Protein AF-A0AB37UBF7-F1 (afdb_monomer_lite)

Structure (mmCIF, N/CA/C/O backbone):
data_AF-A0AB37UBF7-F1
#
_entry.id   AF-A0AB37UBF7-F1
#
loop_
_atom_site.group_PDB
_atom_site.id
_atom_site.type_symbol
_atom_site.label_atom_id
_atom_site.label_alt_id
_atom_site.label_comp_id
_atom_site.label_asym_id
_atom_site.label_entity_id
_atom_site.label_seq_id
_atom_site.pdbx_PDB_ins_code
_atom_site.Cartn_x
_atom_site.Cartn_y
_atom_site.Cartn_z
_atom_site.occupancy
_atom_site.B_iso_or_equiv
_atom_site.auth_seq_id
_atom_site.auth_comp_id
_atom_site.auth_asym_id
_atom_site.auth_atom_id
_atom_site.pdbx_PDB_model_num
ATOM 1 N N . MET A 1 1 ? -5.881 13.610 30.657 1.00 44.19 1 MET A N 1
ATOM 2 C CA . MET A 1 1 ? -5.315 12.284 30.327 1.00 44.19 1 MET A CA 1
ATOM 3 C C . MET A 1 1 ? -6.372 11.232 30.604 1.00 44.19 1 MET A C 1
ATOM 5 O O . MET A 1 1 ? -6.636 10.954 31.765 1.00 44.19 1 MET A O 1
ATOM 9 N N . ALA A 1 2 ? -7.032 10.725 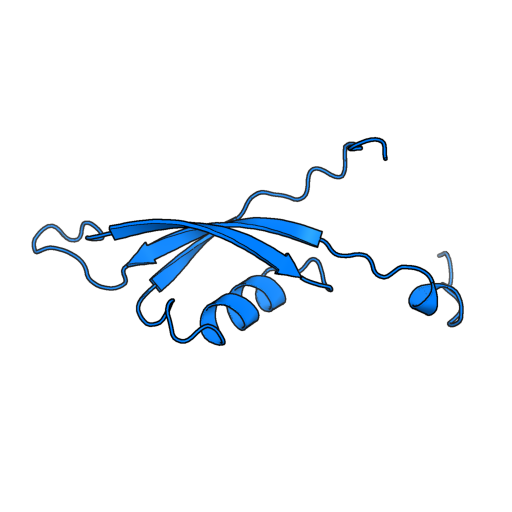29.563 1.00 45.47 2 ALA A N 1
ATOM 10 C CA . ALA A 1 2 ? -7.980 9.625 29.701 1.00 45.47 2 ALA A CA 1
ATOM 11 C C . ALA A 1 2 ? -7.199 8.308 29.610 1.00 45.47 2 ALA A C 1
ATOM 13 O O . ALA A 1 2 ? -6.609 8.002 28.576 1.00 45.47 2 ALA A O 1
ATOM 14 N N . TYR A 1 3 ? -7.136 7.583 30.724 1.00 51.12 3 TYR A N 1
ATOM 15 C CA . TYR A 1 3 ? -6.572 6.242 30.785 1.00 51.12 3 TYR A CA 1
ATOM 16 C C . TYR A 1 3 ? -7.583 5.273 30.165 1.00 51.12 3 TYR A C 1
ATOM 18 O O . TYR A 1 3 ? -8.637 5.026 30.744 1.00 51.12 3 TYR A O 1
ATOM 26 N N . LEU A 1 4 ? -7.270 4.755 28.977 1.00 45.78 4 LEU A N 1
ATOM 27 C CA . LEU A 1 4 ? -8.005 3.657 28.350 1.00 45.78 4 LEU A CA 1
ATOM 28 C C . LEU A 1 4 ? -7.711 2.370 29.130 1.00 45.78 4 LEU A C 1
ATOM 30 O O . LEU A 1 4 ? -6.600 1.841 29.088 1.00 45.78 4 LEU A O 1
ATOM 34 N N . THR A 1 5 ? -8.695 1.890 29.885 1.00 48.91 5 THR A N 1
ATOM 35 C CA . THR A 1 5 ? -8.650 0.592 30.559 1.00 48.91 5 THR A CA 1
ATOM 36 C C . THR A 1 5 ? -8.867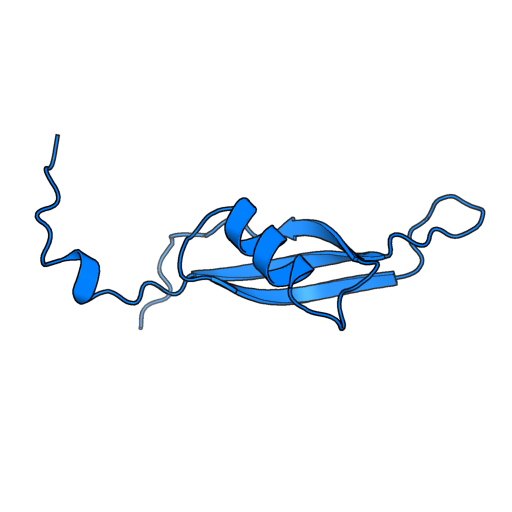 -0.540 29.554 1.00 48.91 5 THR A C 1
ATOM 38 O O . THR A 1 5 ? -9.654 -0.447 28.615 1.00 48.91 5 THR A O 1
ATOM 41 N N . ALA A 1 6 ? -8.137 -1.631 29.775 1.00 48.81 6 ALA A N 1
ATOM 42 C CA . ALA A 1 6 ? -7.909 -2.737 28.851 1.00 48.81 6 ALA A CA 1
ATOM 43 C C 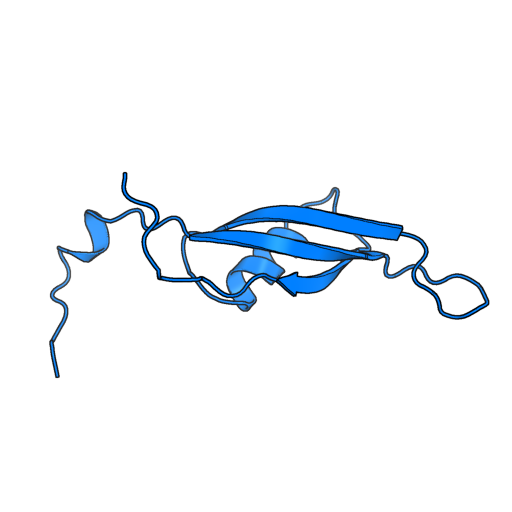. ALA A 1 6 ? -9.116 -3.556 28.305 1.00 48.81 6 ALA A C 1
ATOM 45 O O . ALA A 1 6 ? -8.862 -4.309 27.366 1.00 48.81 6 ALA A O 1
ATOM 46 N N . PRO A 1 7 ? -10.390 -3.480 28.765 1.00 46.50 7 PRO A N 1
ATOM 47 C CA . PRO A 1 7 ? -11.456 -4.262 28.124 1.00 46.50 7 PRO A CA 1
ATOM 48 C C . PRO A 1 7 ? -12.043 -3.605 26.864 1.00 46.50 7 PRO A C 1
ATOM 50 O O . PRO A 1 7 ? -12.602 -4.309 26.026 1.00 46.50 7 PRO A O 1
ATOM 53 N N . ASP A 1 8 ? -11.912 -2.285 26.695 1.00 43.78 8 ASP A N 1
ATOM 54 C CA . ASP A 1 8 ? -12.579 -1.554 25.601 1.00 43.78 8 ASP A CA 1
ATOM 55 C C . ASP A 1 8 ? -11.891 -1.761 24.237 1.00 43.78 8 ASP A C 1
ATOM 57 O O . ASP A 1 8 ? -12.511 -1.701 23.178 1.00 43.78 8 ASP A O 1
ATOM 61 N N . ALA A 1 9 ? -10.608 -2.133 24.258 1.00 46.41 9 ALA A N 1
ATOM 62 C CA . ALA A 1 9 ? -9.837 -2.454 23.059 1.00 46.41 9 ALA A CA 1
ATOM 63 C C . ALA A 1 9 ? -10.275 -3.768 22.377 1.00 46.41 9 ALA A C 1
ATOM 65 O O . ALA A 1 9 ? -9.873 -4.030 21.245 1.00 46.41 9 ALA A O 1
ATOM 66 N N . ILE A 1 10 ? -11.086 -4.603 23.044 1.00 47.72 10 ILE A N 1
ATOM 67 C CA . ILE A 1 10 ? -11.491 -5.928 22.538 1.00 47.72 10 ILE A CA 1
ATOM 68 C C . ILE A 1 10 ? -12.840 -5.869 21.79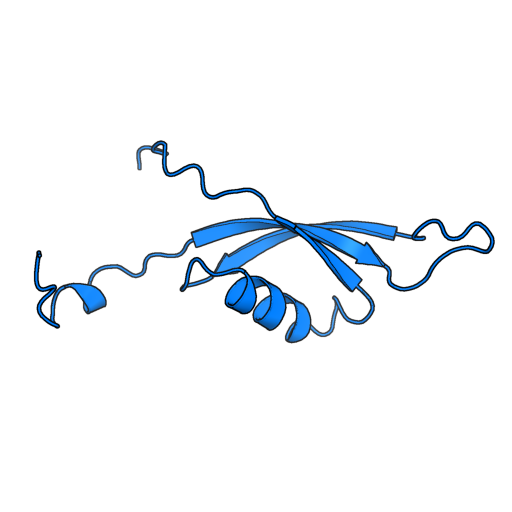5 1.00 47.72 10 ILE A C 1
ATOM 70 O O . ILE A 1 10 ? -13.114 -6.727 20.955 1.00 47.72 10 ILE A O 1
ATOM 74 N N . SER A 1 11 ? -13.669 -4.841 22.025 1.00 42.69 11 SER A N 1
ATOM 75 C CA . SER A 1 11 ? -14.991 -4.730 21.383 1.00 42.69 11 SER A CA 1
ATOM 76 C C . SER A 1 11 ? -14.978 -3.992 20.041 1.00 42.69 11 SER A C 1
ATOM 78 O O . SER A 1 11 ? -15.941 -4.088 19.281 1.00 42.69 11 SER A O 1
ATOM 80 N N . ALA A 1 12 ? -13.901 -3.282 19.711 1.00 49.19 12 ALA A N 1
ATOM 81 C CA . ALA A 1 12 ? -13.805 -2.527 18.474 1.00 49.19 12 ALA A CA 1
ATOM 82 C C . ALA A 1 12 ? -12.765 -3.177 17.554 1.00 49.19 12 ALA A C 1
ATOM 84 O O . ALA A 1 12 ? -11.588 -2.824 17.570 1.00 49.19 12 ALA A O 1
ATOM 85 N N . LYS A 1 13 ? -13.197 -4.118 16.703 1.00 55.81 13 LYS A N 1
ATOM 86 C CA . LYS A 1 13 ? -12.473 -4.419 15.457 1.00 55.81 13 LYS A CA 1
ATOM 87 C C . LYS A 1 13 ? -12.536 -3.166 14.575 1.00 55.81 13 LYS A C 1
ATOM 89 O O . LYS A 1 13 ? -13.327 -3.108 13.639 1.00 55.81 13 LYS A O 1
ATOM 94 N N . GLN A 1 14 ? -11.774 -2.129 14.920 1.00 66.75 14 GLN A N 1
ATOM 95 C CA . GLN A 1 14 ? -11.656 -0.933 14.097 1.00 66.75 14 GLN A CA 1
ATOM 96 C C . GLN A 1 14 ? -10.811 -1.324 12.889 1.00 66.75 14 GLN A C 1
ATOM 98 O O . GLN A 1 14 ? -9.587 -1.405 12.943 1.00 66.75 14 GLN A O 1
ATOM 103 N N . SER A 1 15 ? -11.499 -1.708 11.821 1.00 70.69 15 SER A N 1
ATOM 104 C CA . SER A 1 15 ? -10.902 -1.919 10.515 1.00 70.69 15 SER A CA 1
ATOM 105 C C . SER A 1 15 ? -10.896 -0.583 9.790 1.00 70.69 15 SER A C 1
ATOM 107 O O . SER A 1 15 ? -11.945 0.009 9.554 1.00 70.69 15 SER A O 1
ATOM 109 N N . TYR A 1 16 ? -9.707 -0.112 9.448 1.00 79.00 16 TYR A N 1
ATOM 110 C CA . TYR A 1 16 ? -9.498 1.131 8.727 1.00 79.00 16 TYR A CA 1
ATOM 111 C C . TYR A 1 16 ? -9.277 0.808 7.262 1.00 79.00 16 TYR A C 1
ATOM 113 O O . TYR A 1 16 ? -8.400 0.013 6.918 1.00 79.00 16 TYR A O 1
ATOM 121 N N . ARG A 1 17 ? -10.102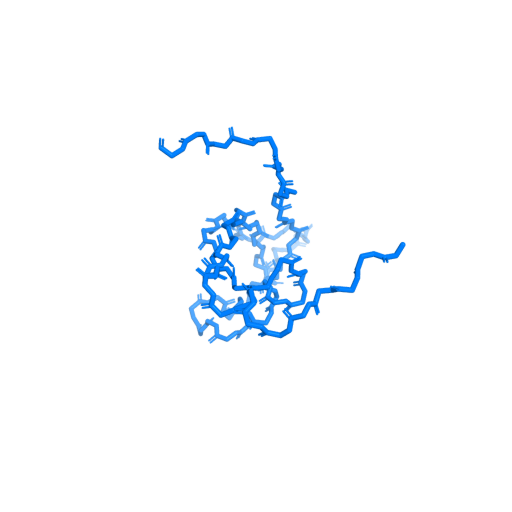 1.406 6.409 1.00 82.62 17 ARG A N 1
ATOM 122 C CA . ARG A 1 17 ? -10.068 1.207 4.967 1.00 82.62 17 ARG A CA 1
ATOM 123 C C . ARG A 1 17 ? -9.345 2.374 4.309 1.00 82.62 17 ARG A C 1
ATOM 125 O O . ARG A 1 17 ? -9.695 3.526 4.545 1.00 82.62 17 ARG A O 1
ATOM 132 N N . TYR A 1 18 ? -8.365 2.046 3.483 1.00 84.25 18 TYR A N 1
ATOM 133 C CA . TYR A 1 18 ? -7.510 2.976 2.770 1.00 84.25 18 TYR A CA 1
ATOM 134 C C . TYR A 1 18 ? -7.526 2.670 1.282 1.00 84.25 18 TYR A C 1
ATOM 136 O O . TYR A 1 18 ? -7.441 1.510 0.878 1.00 84.25 18 TYR A O 1
ATOM 144 N N . TYR A 1 19 ? -7.550 3.723 0.476 1.00 86.12 19 TYR A N 1
ATOM 145 C CA . TYR A 1 19 ? -7.216 3.618 -0.940 1.00 86.12 19 TYR A CA 1
ATOM 146 C C . TYR A 1 19 ? -5.740 3.944 -1.096 1.00 86.12 19 TYR A C 1
ATOM 148 O O . TYR A 1 19 ? -5.301 5.014 -0.678 1.00 86.12 19 TYR A O 1
ATOM 156 N N . VAL A 1 20 ? -4.978 2.998 -1.634 1.00 87.69 20 VAL A N 1
ATOM 157 C CA . VAL A 1 20 ? -3.519 3.078 -1.716 1.00 87.69 20 VAL A CA 1
ATOM 158 C C . VAL A 1 20 ? -3.110 3.097 -3.173 1.00 87.69 20 VAL A C 1
ATOM 160 O O . VAL A 1 20 ? -3.404 2.159 -3.916 1.00 87.69 20 VAL A O 1
ATOM 163 N N . ASP A 1 21 ? -2.412 4.154 -3.564 1.00 88.56 21 ASP A N 1
ATOM 164 C CA . ASP A 1 21 ? -1.834 4.286 -4.889 1.00 88.56 21 ASP A CA 1
ATOM 165 C C . ASP A 1 21 ? -0.447 3.656 -4.908 1.00 88.56 21 ASP A C 1
ATOM 167 O O . ASP A 1 21 ? 0.460 4.002 -4.139 1.00 88.56 21 ASP A O 1
ATOM 171 N N . LEU A 1 22 ? -0.304 2.707 -5.820 1.00 89.19 22 LEU A N 1
ATOM 172 C CA . LEU A 1 22 ? 0.892 1.936 -6.059 1.00 89.19 22 LEU A CA 1
ATOM 173 C C . LEU A 1 22 ? 1.483 2.298 -7.410 1.00 89.19 22 LEU A C 1
ATOM 175 O O . LEU A 1 22 ? 0.772 2.492 -8.400 1.00 89.19 22 LEU A O 1
ATOM 179 N N . VAL A 1 23 ? 2.805 2.305 -7.453 1.00 90.12 23 VAL A N 1
ATOM 180 C CA . VAL A 1 23 ? 3.578 2.542 -8.662 1.00 90.12 23 VAL A CA 1
ATOM 181 C C . VAL A 1 23 ? 4.506 1.366 -8.917 1.00 90.12 23 VAL A C 1
ATOM 183 O O . VAL A 1 23 ? 5.096 0.837 -7.982 1.00 90.12 23 VAL A O 1
ATOM 186 N N . SER A 1 24 ? 4.648 0.940 -10.166 1.00 88.00 24 SER A N 1
ATOM 187 C CA . SER A 1 24 ? 5.661 -0.050 -10.521 1.00 88.00 24 SER A CA 1
ATOM 188 C C . SER A 1 24 ? 7.059 0.519 -10.275 1.00 88.00 24 SER A C 1
ATOM 190 O O . SER A 1 24 ? 7.365 1.655 -10.641 1.00 88.00 24 SER A O 1
ATOM 192 N N . VAL A 1 25 ? 7.921 -0.298 -9.675 1.00 84.75 25 VAL A N 1
ATOM 193 C CA . VAL A 1 25 ? 9.353 -0.018 -9.520 1.00 84.75 25 VAL A CA 1
ATOM 194 C C . VAL A 1 25 ? 10.050 -0.049 -10.884 1.00 84.75 25 VAL A C 1
ATOM 196 O O . VAL A 1 25 ? 11.052 0.643 -11.071 1.00 84.75 25 VAL A O 1
ATOM 199 N N . GLN A 1 26 ? 9.519 -0.809 -11.852 1.00 81.69 26 GLN A N 1
ATOM 200 C CA . GLN A 1 26 ? 9.992 -0.727 -13.232 1.00 81.69 26 GLN A CA 1
ATOM 201 C C . GLN A 1 26 ? 9.610 0.625 -13.828 1.00 81.69 26 GLN A C 1
ATOM 203 O O . GLN A 1 26 ? 8.442 1.026 -13.853 1.00 81.69 26 GLN A O 1
ATOM 208 N N . ARG A 1 27 ? 10.641 1.323 -14.297 1.00 78.38 27 ARG A N 1
ATOM 209 C CA . ARG A 1 27 ? 10.538 2.609 -14.970 1.00 78.38 27 ARG A CA 1
ATOM 210 C C . ARG A 1 27 ? 10.934 2.420 -16.423 1.00 78.38 27 ARG A C 1
ATOM 212 O O . ARG A 1 27 ? 11.906 1.721 -16.705 1.00 78.38 27 ARG A O 1
ATOM 219 N N . ASP A 1 28 ? 10.197 3.071 -17.307 1.00 78.31 28 ASP A N 1
ATOM 220 C CA . ASP A 1 28 ? 10.545 3.166 -18.718 1.00 78.31 28 ASP A CA 1
ATOM 221 C C . ASP A 1 28 ? 11.864 3.949 -18.897 1.00 78.31 28 ASP A C 1
ATOM 223 O O . ASP A 1 28 ? 12.360 4.591 -17.964 1.00 78.31 28 ASP A O 1
ATOM 227 N N . TYR A 1 29 ? 12.428 3.951 -20.107 1.00 76.25 29 TYR A N 1
ATOM 228 C CA . TYR A 1 29 ? 13.655 4.682 -20.454 1.00 76.25 29 TYR A CA 1
ATOM 229 C C . TYR A 1 29 ? 13.600 6.182 -20.121 1.00 76.25 29 TYR A C 1
ATOM 231 O O . TYR A 1 29 ? 14.640 6.813 -19.934 1.00 76.25 29 TYR A O 1
ATOM 239 N N . GLN A 1 30 ? 12.399 6.749 -20.008 1.00 78.56 30 GLN A N 1
ATOM 240 C CA . GLN A 1 30 ? 12.171 8.143 -19.614 1.00 78.56 30 GLN A CA 1
ATOM 241 C C . GLN A 1 30 ? 12.062 8.352 -18.089 1.00 78.56 30 GLN A C 1
ATOM 243 O O . GLN A 1 30 ? 11.775 9.458 -17.637 1.00 78.56 30 GLN A O 1
ATOM 248 N N . GLY A 1 31 ? 12.264 7.307 -17.278 1.00 74.69 31 GLY A N 1
ATOM 249 C CA . GLY A 1 31 ? 12.127 7.357 -15.818 1.00 74.69 31 GLY A CA 1
ATOM 250 C C . GLY A 1 31 ? 10.676 7.400 -15.325 1.00 74.69 31 GLY A C 1
ATOM 251 O O . GLY A 1 31 ? 10.447 7.568 -14.126 1.00 74.69 31 GLY A O 1
ATOM 252 N N . VAL A 1 32 ? 9.709 7.242 -16.232 1.00 75.19 32 VAL A N 1
ATOM 253 C CA . VAL A 1 32 ? 8.277 7.211 -15.927 1.00 75.19 32 VAL A CA 1
ATOM 254 C C . VAL A 1 32 ? 7.909 5.805 -15.460 1.00 75.19 32 VAL A C 1
ATOM 256 O O . VAL A 1 32 ? 8.304 4.834 -16.107 1.00 75.19 32 VAL A O 1
ATOM 259 N N . PRO A 1 33 ? 7.183 5.660 -14.345 1.00 76.12 33 PRO A N 1
ATOM 260 C CA . PRO A 1 33 ? 6.726 4.352 -13.914 1.00 76.12 33 PRO A CA 1
ATOM 261 C C . PRO A 1 33 ? 5.791 3.723 -14.944 1.00 76.12 33 PRO A C 1
ATOM 263 O O . PRO A 1 33 ? 4.843 4.358 -15.402 1.00 76.12 33 PRO A O 1
ATOM 266 N N . GLU A 1 34 ? 6.055 2.464 -15.281 1.00 77.38 34 GLU A N 1
ATOM 267 C CA . GLU A 1 34 ? 5.363 1.774 -16.375 1.00 77.38 34 GLU A CA 1
ATOM 268 C C . GLU A 1 34 ? 3.890 1.485 -16.047 1.00 77.38 34 GLU A C 1
ATOM 270 O O . GLU A 1 34 ? 3.021 1.541 -16.915 1.00 77.38 34 GLU A O 1
ATOM 275 N N . PHE A 1 35 ? 3.593 1.235 -14.768 1.00 82.06 35 PHE A N 1
ATOM 276 C CA . PHE A 1 35 ? 2.244 0.943 -14.299 1.00 82.06 35 PHE A CA 1
ATOM 277 C C . PHE A 1 35 ? 1.931 1.673 -13.000 1.00 82.06 35 PHE A C 1
ATOM 279 O O . PHE A 1 35 ? 2.740 1.699 -12.071 1.00 82.06 35 PHE A O 1
ATOM 286 N N . THR A 1 36 ? 0.716 2.201 -12.916 1.00 85.81 36 THR A N 1
ATOM 287 C CA . THR A 1 36 ? 0.114 2.714 -11.685 1.00 85.81 36 THR A CA 1
ATOM 288 C C . THR A 1 36 ? -1.145 1.914 -11.376 1.00 85.81 36 THR A C 1
ATOM 290 O O . THR A 1 36 ? -1.858 1.463 -12.278 1.00 85.81 36 THR A O 1
ATOM 293 N N . ARG A 1 37 ? -1.409 1.675 -10.093 1.00 85.50 37 ARG A N 1
ATOM 294 C CA . ARG A 1 37 ? -2.596 0.942 -9.648 1.00 85.50 37 ARG A CA 1
ATOM 295 C C . ARG A 1 37 ? -3.060 1.467 -8.302 1.00 85.50 37 ARG A C 1
ATOM 297 O O . ARG A 1 37 ? -2.267 1.544 -7.377 1.00 85.50 37 ARG A O 1
ATOM 304 N N . THR A 1 38 ? -4.353 1.713 -8.170 1.00 88.31 38 THR A N 1
ATOM 305 C CA . THR A 1 38 ? -4.981 1.984 -6.876 1.00 88.31 38 THR A CA 1
ATOM 306 C C . THR A 1 38 ? -5.593 0.696 -6.341 1.00 88.31 38 THR A C 1
ATOM 308 O O . THR A 1 38 ? -6.271 -0.025 -7.078 1.00 88.31 38 THR A O 1
ATOM 311 N N . ILE A 1 39 ? -5.343 0.383 -5.074 1.00 86.38 39 ILE A N 1
ATOM 312 C CA . ILE A 1 39 ? -5.919 -0.782 -4.399 1.00 86.38 39 ILE A CA 1
ATOM 313 C C . ILE A 1 39 ? -6.679 -0.374 -3.143 1.00 86.38 39 ILE A C 1
ATOM 315 O O . ILE A 1 39 ? -6.417 0.663 -2.539 1.00 86.38 39 ILE A O 1
ATOM 319 N N . ASP A 1 40 ? -7.603 -1.239 -2.750 1.00 86.69 40 ASP A N 1
ATOM 320 C CA . ASP A 1 40 ? -8.327 -1.139 -1.494 1.00 86.69 40 ASP A CA 1
ATOM 321 C C . ASP A 1 40 ? -7.607 -1.949 -0.412 1.00 86.69 40 ASP A C 1
ATOM 323 O O . ASP A 1 40 ? -7.379 -3.151 -0.578 1.00 86.69 40 ASP A O 1
ATOM 327 N N . VAL A 1 41 ? -7.219 -1.292 0.677 1.00 84.00 41 VAL A N 1
ATOM 328 C CA . VAL A 1 41 ? -6.462 -1.889 1.780 1.00 84.00 41 VAL A CA 1
ATOM 329 C C . VAL A 1 41 ? -7.224 -1.705 3.078 1.00 84.00 41 VAL A C 1
ATOM 331 O O . VAL A 1 41 ? -7.564 -0.591 3.459 1.00 84.00 41 VAL A O 1
ATOM 334 N N . VAL A 1 42 ? -7.440 -2.801 3.799 1.00 83.69 42 VAL A N 1
ATOM 335 C CA . VAL A 1 42 ? -8.052 -2.774 5.126 1.00 83.69 42 VAL A CA 1
ATOM 336 C C . VAL A 1 42 ? -7.021 -3.211 6.157 1.00 83.69 42 VAL A C 1
ATOM 338 O O . VAL A 1 42 ? -6.526 -4.336 6.109 1.00 83.69 42 VAL A O 1
ATOM 341 N N . VAL A 1 43 ? -6.702 -2.324 7.096 1.00 82.12 43 VAL A N 1
ATOM 342 C CA . VAL A 1 43 ? -5.755 -2.576 8.190 1.00 82.12 43 VAL A CA 1
ATOM 343 C C . VAL A 1 43 ? -6.452 -2.436 9.535 1.00 82.12 43 VAL A C 1
ATOM 345 O O . VAL A 1 43 ? -7.382 -1.653 9.701 1.00 82.12 43 VAL A O 1
ATOM 348 N N . THR A 1 44 ? -6.010 -3.206 10.521 1.00 80.94 44 THR A N 1
ATOM 349 C CA . THR A 1 44 ? -6.512 -3.116 11.903 1.00 80.94 44 THR A CA 1
ATOM 350 C C . THR A 1 44 ? -5.842 -2.000 12.699 1.00 80.94 44 THR A C 1
ATOM 352 O O . THR A 1 44 ? -6.316 -1.631 13.768 1.00 80.94 44 THR A O 1
ATOM 355 N N . GLN A 1 45 ? -4.737 -1.459 12.185 1.00 80.25 45 GLN A N 1
ATOM 356 C CA . GLN A 1 45 ? -4.009 -0.350 12.777 1.00 80.25 45 GLN A CA 1
ATOM 357 C C . GLN A 1 45 ? -3.890 0.771 11.738 1.00 80.25 45 GLN A C 1
ATOM 359 O O . GLN A 1 45 ? -3.384 0.509 10.646 1.00 80.25 45 GLN A O 1
ATOM 364 N N . PRO A 1 46 ? -4.319 2.007 12.047 1.00 80.38 46 PRO A N 1
ATOM 365 C CA . PRO A 1 46 ? -4.332 3.115 11.101 1.00 80.38 46 PRO A CA 1
ATOM 366 C C . PRO A 1 46 ? -2.939 3.751 10.993 1.00 80.38 46 PRO A C 1
ATOM 368 O O . PRO A 1 46 ? -2.727 4.903 11.369 1.00 80.38 46 PRO A O 1
ATOM 371 N N . SER A 1 47 ? -1.952 2.975 10.544 1.00 83.69 47 SER A N 1
ATOM 372 C CA . SER A 1 47 ? -0.562 3.409 10.410 1.00 83.69 47 SER A CA 1
ATOM 373 C C . SER A 1 47 ? -0.051 3.180 8.990 1.00 83.69 47 SER A C 1
ATOM 375 O O . SER A 1 47 ? -0.357 2.177 8.342 1.00 83.69 47 SER A O 1
ATOM 377 N N . LYS A 1 48 ? 0.787 4.107 8.508 1.00 83.50 48 LYS A N 1
ATOM 378 C CA . LYS A 1 48 ? 1.472 3.965 7.215 1.00 83.50 48 LYS A CA 1
ATOM 379 C C . LYS A 1 48 ? 2.279 2.666 7.159 1.00 83.50 48 LYS A C 1
ATOM 381 O O . LYS A 1 48 ? 2.289 1.986 6.140 1.00 83.50 48 LYS A O 1
ATOM 386 N N . GLU A 1 49 ? 2.923 2.306 8.265 1.00 86.38 49 GLU A N 1
ATOM 387 C CA . GLU A 1 49 ? 3.720 1.084 8.381 1.00 86.38 49 GLU A CA 1
ATOM 388 C C . GLU A 1 49 ? 2.875 -0.182 8.209 1.00 86.38 49 GLU A C 1
ATOM 390 O O . GLU A 1 49 ? 3.320 -1.112 7.534 1.00 86.38 49 GLU A O 1
ATOM 395 N N . ALA A 1 50 ? 1.647 -0.215 8.743 1.00 85.56 50 ALA A N 1
ATOM 396 C CA . ALA A 1 50 ? 0.737 -1.343 8.554 1.00 85.56 50 ALA 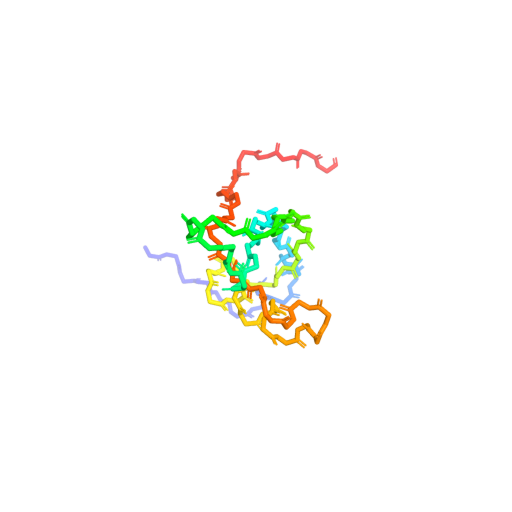A CA 1
ATOM 397 C C . ALA A 1 50 ? 0.315 -1.492 7.085 1.00 85.56 50 ALA A C 1
ATOM 399 O O . ALA A 1 50 ? 0.316 -2.605 6.559 1.00 85.56 50 ALA A O 1
ATOM 400 N N . ILE A 1 51 ? 0.020 -0.378 6.405 1.00 86.06 51 ILE A N 1
ATOM 401 C CA . ILE A 1 51 ? -0.324 -0.368 4.974 1.00 86.06 51 ILE A CA 1
ATOM 402 C C . ILE A 1 51 ? 0.853 -0.893 4.142 1.00 86.06 51 ILE A C 1
ATOM 404 O O . ILE A 1 51 ? 0.686 -1.817 3.347 1.00 86.06 51 ILE A O 1
ATOM 408 N N . VAL A 1 52 ? 2.056 -0.351 4.359 1.00 87.50 52 VAL A N 1
ATOM 409 C CA . VAL A 1 52 ? 3.271 -0.766 3.637 1.00 87.50 52 VAL A CA 1
ATOM 410 C C . VAL A 1 52 ? 3.589 -2.239 3.895 1.00 87.50 52 VAL A C 1
ATOM 412 O O . VAL A 1 52 ? 3.887 -2.972 2.954 1.00 87.50 52 VAL A O 1
ATOM 415 N N . SER A 1 53 ? 3.469 -2.696 5.143 1.00 88.25 53 SER A N 1
ATOM 416 C CA . SER A 1 53 ? 3.707 -4.098 5.508 1.00 88.25 53 SER A CA 1
ATOM 417 C C . SER A 1 53 ? 2.712 -5.043 4.836 1.00 88.25 53 SER A C 1
ATOM 419 O O . SER A 1 53 ? 3.105 -6.105 4.354 1.00 88.25 53 SER A O 1
ATOM 421 N N . LEU A 1 54 ? 1.434 -4.658 4.750 1.00 87.00 54 LEU A N 1
ATOM 422 C CA . LEU A 1 54 ? 0.411 -5.456 4.075 1.00 87.00 54 LEU A CA 1
ATOM 423 C C . LEU A 1 54 ? 0.656 -5.534 2.562 1.00 87.00 54 LEU A C 1
ATOM 425 O O . LEU A 1 54 ? 0.565 -6.613 1.973 1.00 87.00 54 LEU A O 1
ATOM 429 N N . VAL A 1 55 ? 1.004 -4.404 1.940 1.00 87.12 55 VAL A N 1
ATOM 430 C CA . VAL A 1 55 ? 1.360 -4.345 0.515 1.00 87.12 55 VAL A CA 1
ATOM 431 C C . VAL A 1 55 ? 2.586 -5.216 0.236 1.00 87.12 55 VAL A C 1
ATOM 433 O O . VAL A 1 55 ? 2.571 -6.001 -0.709 1.00 87.12 55 VAL A O 1
ATOM 436 N N . ALA A 1 56 ? 3.608 -5.158 1.093 1.00 86.69 56 ALA A N 1
ATOM 437 C CA . ALA A 1 56 ? 4.812 -5.978 0.969 1.00 86.69 56 ALA A CA 1
ATOM 438 C C . ALA A 1 56 ? 4.546 -7.483 1.166 1.00 86.69 56 ALA A C 1
ATOM 440 O O . ALA A 1 56 ? 5.193 -8.311 0.523 1.00 86.69 56 ALA A O 1
ATOM 441 N N . ALA A 1 57 ? 3.586 -7.855 2.020 1.00 88.00 57 ALA A N 1
ATOM 442 C CA . ALA A 1 57 ? 3.184 -9.249 2.222 1.00 88.00 57 ALA A CA 1
ATOM 443 C C . ALA A 1 57 ? 2.420 -9.840 1.017 1.00 88.00 57 ALA A C 1
ATOM 445 O O . ALA A 1 57 ? 2.361 -11.061 0.849 1.00 88.00 57 ALA A O 1
ATOM 446 N N . CYS A 1 58 ? 1.841 -8.998 0.158 1.00 86.38 58 CYS A N 1
ATOM 447 C CA . CYS A 1 58 ? 1.064 -9.422 -1.000 1.00 86.38 58 CYS A CA 1
ATOM 448 C C . CYS A 1 58 ? 1.971 -9.767 -2.190 1.00 86.38 58 CYS A C 1
ATOM 450 O O . CYS A 1 58 ? 2.446 -8.891 -2.909 1.00 86.38 58 CYS A O 1
ATOM 452 N N . SER A 1 59 ? 2.156 -11.059 -2.476 1.00 83.88 59 SER A N 1
ATOM 453 C CA . SER A 1 59 ? 3.073 -11.515 -3.538 1.00 83.88 59 SER A CA 1
ATOM 454 C C . SER A 1 59 ? 2.733 -11.003 -4.948 1.00 83.88 59 SER A C 1
ATOM 456 O O . SER A 1 59 ? 3.620 -10.891 -5.788 1.00 83.88 59 SER A O 1
ATOM 458 N N . TRP A 1 60 ? 1.468 -10.665 -5.207 1.00 84.56 60 TRP A N 1
ATOM 459 C CA . TRP A 1 60 ? 0.983 -10.102 -6.474 1.00 84.56 60 TRP A CA 1
ATOM 460 C C . TRP A 1 60 ? 1.251 -8.593 -6.624 1.00 84.56 60 TRP A C 1
ATOM 462 O O . TRP A 1 60 ? 1.092 -8.054 -7.716 1.00 84.56 60 TRP A O 1
ATOM 472 N N . LEU A 1 61 ? 1.680 -7.926 -5.546 1.00 84.94 61 LEU A N 1
ATOM 473 C CA . LEU A 1 61 ? 2.137 -6.531 -5.523 1.00 84.94 61 LEU A CA 1
ATOM 474 C C . LEU A 1 61 ? 3.669 -6.432 -5.494 1.00 84.94 61 LEU A C 1
ATOM 476 O O . LEU A 1 61 ? 4.233 -5.352 -5.335 1.00 84.94 61 LEU A O 1
ATOM 480 N N . LYS A 1 62 ? 4.372 -7.557 -5.666 1.00 83.50 62 LYS A N 1
ATOM 481 C CA . LYS A 1 62 ? 5.831 -7.569 -5.750 1.00 83.50 62 LYS A CA 1
ATOM 482 C C . LYS A 1 62 ? 6.288 -6.715 -6.935 1.00 83.50 62 LYS A C 1
ATOM 484 O O . LYS A 1 62 ? 5.864 -6.940 -8.064 1.00 83.50 62 LYS A O 1
ATOM 489 N N . GLY A 1 63 ? 7.180 -5.763 -6.670 1.00 83.75 63 GLY A N 1
ATOM 490 C CA . GLY A 1 63 ? 7.644 -4.802 -7.672 1.00 83.75 63 GLY A CA 1
ATOM 491 C C . GLY A 1 63 ? 6.787 -3.542 -7.772 1.00 83.75 63 GLY A C 1
ATOM 492 O O . GLY A 1 63 ? 7.025 -2.751 -8.677 1.00 83.75 63 GLY A O 1
ATOM 493 N N . TYR A 1 64 ? 5.841 -3.337 -6.853 1.00 86.38 64 TYR A N 1
ATOM 494 C CA . TYR A 1 64 ? 5.145 -2.070 -6.667 1.00 86.38 64 TYR A CA 1
ATOM 495 C C . TYR A 1 64 ? 5.604 -1.370 -5.381 1.00 86.38 64 TYR A C 1
ATOM 497 O O . TYR A 1 64 ? 5.928 -2.020 -4.388 1.00 86.38 64 TYR A O 1
ATOM 505 N N . GLU A 1 65 ? 5.606 -0.041 -5.398 1.00 87.12 65 GLU A N 1
ATOM 506 C CA . GLU A 1 65 ? 5.917 0.832 -4.268 1.00 87.12 65 GLU A CA 1
ATOM 507 C C . GLU A 1 65 ? 4.705 1.713 -3.937 1.00 87.12 65 GLU A C 1
ATOM 509 O O . GLU A 1 65 ? 3.978 2.152 -4.829 1.00 87.12 65 GLU A O 1
ATOM 514 N N . VAL A 1 66 ? 4.470 1.959 -2.645 1.00 86.94 66 VAL A N 1
ATOM 515 C CA . VAL A 1 66 ? 3.390 2.836 -2.172 1.00 86.94 66 VAL A CA 1
ATOM 516 C C . VAL A 1 66 ? 3.810 4.294 -2.341 1.00 86.94 66 VAL A C 1
ATOM 518 O O . VAL A 1 66 ? 4.715 4.752 -1.644 1.00 86.94 66 VAL A O 1
ATOM 521 N N . ILE A 1 67 ? 3.123 5.033 -3.215 1.00 86.94 67 ILE A N 1
ATOM 522 C CA . ILE A 1 67 ? 3.387 6.467 -3.441 1.00 86.94 67 ILE A CA 1
ATOM 523 C C . ILE A 1 67 ? 2.433 7.370 -2.673 1.00 86.94 67 ILE A C 1
ATOM 525 O O . ILE A 1 67 ? 2.812 8.469 -2.273 1.00 86.94 67 ILE A O 1
ATOM 529 N N . SER A 1 68 ? 1.204 6.909 -2.456 1.00 85.75 68 SER A N 1
ATOM 530 C CA . SER A 1 68 ? 0.174 7.674 -1.770 1.00 85.75 68 SER A CA 1
ATOM 531 C C . SER A 1 68 ? -0.842 6.735 -1.135 1.00 85.75 68 SER A C 1
ATOM 533 O O . SER A 1 68 ? -1.012 5.589 -1.549 1.00 85.75 68 SER A O 1
ATOM 535 N N . TYR A 1 69 ? -1.510 7.225 -0.106 1.00 84.50 69 TYR A N 1
ATOM 536 C CA . TYR A 1 69 ? -2.690 6.604 0.473 1.00 84.50 69 TYR A CA 1
ATOM 537 C C . TYR A 1 69 ? -3.645 7.722 0.870 1.00 84.50 69 TYR A C 1
ATOM 539 O O . TYR A 1 69 ? -3.194 8.815 1.226 1.00 84.50 69 TYR A O 1
ATOM 547 N N . ASN A 1 70 ? -4.954 7.482 0.793 1.00 82.31 70 ASN A N 1
ATOM 548 C CA . ASN A 1 70 ? -5.901 8.488 1.255 1.00 82.31 70 ASN A CA 1
ATOM 549 C C . ASN A 1 70 ? -5.717 8.735 2.760 1.00 82.31 70 ASN A C 1
ATOM 551 O O . ASN A 1 70 ? -5.457 7.819 3.543 1.00 82.31 70 ASN A O 1
ATOM 555 N N . GLU A 1 71 ? -5.846 9.987 3.184 1.00 70.19 71 GLU A N 1
ATOM 556 C CA . GLU A 1 71 ? -5.941 10.273 4.608 1.00 70.19 71 GLU A CA 1
ATOM 557 C C . GLU A 1 71 ? -7.270 9.716 5.125 1.00 70.19 71 GLU A C 1
ATOM 559 O O . GLU A 1 71 ? -8.297 9.798 4.443 1.00 70.19 71 GLU A O 1
ATOM 564 N N . LEU A 1 72 ? -7.262 9.136 6.329 1.00 62.59 72 LEU A N 1
ATOM 565 C CA . LEU A 1 72 ? -8.506 8.767 6.995 1.00 62.59 72 LEU A CA 1
ATOM 566 C C . LEU A 1 72 ? -9.296 10.046 7.251 1.00 62.59 72 LEU A C 1
ATOM 568 O O . LEU A 1 72 ? -9.040 10.769 8.214 1.00 62.59 72 LEU A O 1
ATOM 572 N N . SER A 1 73 ? -10.281 10.325 6.406 1.00 52.50 73 SER A N 1
ATOM 573 C CA . SER A 1 73 ? -11.331 11.264 6.759 1.00 52.50 73 SER A CA 1
ATOM 574 C C . SER A 1 73 ? -12.162 10.611 7.859 1.00 52.50 73 SER A C 1
ATOM 576 O O . SER A 1 73 ? -13.077 9.843 7.592 1.00 52.50 73 SER A O 1
ATOM 578 N N . PHE A 1 74 ? -11.843 10.924 9.117 1.00 54.91 74 PHE A N 1
ATOM 579 C CA . PHE A 1 74 ? -12.675 10.594 10.283 1.00 54.91 74 PHE A CA 1
ATOM 580 C C . PHE A 1 74 ? -14.035 11.322 10.273 1.00 54.91 74 PHE A C 1
ATOM 582 O O . PHE A 1 74 ? -14.803 11.193 11.222 1.00 54.91 74 PHE A O 1
ATOM 589 N N . GLN A 1 75 ? -14.355 12.077 9.214 1.00 46.88 75 GLN A N 1
ATOM 590 C CA . GLN A 1 75 ? -15.710 12.546 8.945 1.00 46.88 75 GLN A CA 1
ATOM 591 C C . GLN A 1 75 ? -16.568 11.362 8.486 1.00 46.88 75 GLN A C 1
ATOM 593 O O . GLN A 1 75 ? -16.673 11.068 7.301 1.00 46.88 75 GLN A O 1
ATOM 598 N N . GLU A 1 76 ? -17.101 10.666 9.490 1.00 45.72 76 GLU A N 1
ATOM 599 C CA . GLU A 1 76 ? -18.399 9.990 9.521 1.00 45.72 76 GLU A CA 1
ATOM 600 C C . GLU A 1 76 ? -18.923 9.481 8.170 1.00 45.72 76 GLU A C 1
ATOM 602 O O . GLU A 1 76 ? -19.633 10.177 7.448 1.00 45.72 76 GLU A O 1
ATOM 607 N N . ALA A 1 77 ? -18.679 8.202 7.883 1.00 39.25 77 ALA A N 1
ATOM 608 C CA . ALA A 1 77 ? -19.684 7.427 7.172 1.00 39.25 77 ALA A CA 1
ATOM 609 C C . ALA A 1 77 ? -20.681 6.923 8.234 1.00 39.25 77 ALA A C 1
ATOM 611 O O . ALA A 1 77 ? -20.274 6.123 9.083 1.00 39.25 77 ALA A O 1
ATOM 612 N N . PRO A 1 78 ? -21.940 7.402 8.263 1.00 45.69 78 PRO A N 1
ATOM 613 C CA . PRO A 1 78 ? -22.954 6.807 9.123 1.00 45.69 78 PRO A CA 1
ATOM 614 C C . PRO A 1 78 ? -23.171 5.349 8.697 1.00 45.69 78 PRO A C 1
ATOM 616 O O . PRO A 1 78 ? -23.228 5.051 7.502 1.00 45.69 78 PRO A O 1
ATOM 619 N N . PHE A 1 79 ? -23.217 4.460 9.691 1.00 48.69 79 PHE A N 1
ATOM 620 C CA . PHE A 1 79 ? -23.531 3.038 9.534 1.00 48.69 79 PHE A CA 1
ATOM 621 C C . PHE A 1 79 ? -24.951 2.830 8.999 1.00 48.69 79 PHE A C 1
ATOM 623 O O . PHE A 1 79 ? -25.850 3.598 9.418 1.00 48.69 79 PHE A O 1
#

Organism: NCBI:txid388085

Secondary structure (DSSP, 8-state):
-----TTGGGT---PEEEEEEEEES-B-TTS-BS-EEEEEEEESS--HHHHHHHHHH-GGGTTEEEEEE-----S----

Sequence (79 aa):
MAYLTAPDAISAKQSYRYYVDLVSVQRDYQGVPEFTRTIDVVVTQPSKEAIVSLVAACSWLKGYEVISYNELSFQEAPF

Foldseek 3Di:
DDDDDPPVLVPDQPWDKKWWKKFALDADPVRHTPDIDIDIDIFSDPDPVRVQVVCVVDPVSPRIDTPDMDDPPPPDPDD

Radius of gyration: 16.46 Å; chains: 1; bounding box: 37×24×51 Å

pLDDT: mean 73.92, std 16.24, range [39.25, 90.12]